Protein AF-A0A952PQS4-F1 (afdb_monomer)

Sequence (173 aa):
MRQRTNTAPTPKLMFARHRGVCKCGRGFIAGEQIEFDPISRNKRCARCIEKRLQVQPNSTNGQLLHFDSYRGVIQRLRTINSMARPLAPHVVNEYWRLMRDISTAPETSKSVKEFLETAARCCSPNGEERFAVSLSEDRDCVHCFEPQKIGEMVLMDFPNRNVHCIWCACTRL

Foldseek 3Di:
DDPDPCPQQDFDWDFACAWDAAPVRDIDGGRFIWTADPVVRGIHGPVRVVVVVVVDPDDDDDPPPDDCPLPVLLVLLVVLVPDDPPDDPVSVVSNVVSLVVLQPDQLPNPSSQVSLQVLLLVQDPVSFGWGWDFACAWDAAPPPRDIDGGRTIFTAGPDVRHTHHSCNRRDPD

Nearest PDB structures (foldseek):
  4b6d-assembly3_C  TM=8.050E-01  e=1.959E-01  Homo sapiens

Mean predicted aligned error: 16.04 Å

Secondary structure (DSSP, 8-state):
-----------EEEE-SS-EE-TTS-EE-TT-EEEE-TTT--EEEHHHHHHHHTT-------------STHHHHHHHHHHHTSPSSPPHHHHHHHHHHHHHHHTS-TT-HHHHHHHHHHHHTT-TT---EEEEE-SS-EE-TTT--EE-TT-EEEEETTT--EE-HHHHH---

pLDDT: mean 72.93, std 15.87, range [29.55, 93.19]

Radius of gyration: 21.51 Å; Cα contacts (8 Å, |Δi|>4): 234; chains: 1; bounding box: 45×48×69 Å

Structure (mmCIF, N/CA/C/O backbone):
data_AF-A0A952PQS4-F1
#
_entry.id   AF-A0A952PQS4-F1
#
loop_
_atom_site.group_PDB
_atom_site.id
_atom_site.type_symbol
_atom_site.label_atom_id
_atom_site.label_alt_id
_atom_site.label_comp_id
_atom_site.label_asym_id
_atom_site.label_entity_id
_atom_site.label_seq_id
_atom_site.pdbx_PDB_ins_code
_atom_site.Cartn_x
_atom_site.Cartn_y
_atom_site.Cartn_z
_atom_site.occupancy
_atom_site.B_iso_or_equiv
_atom_site.auth_seq_id
_atom_site.auth_comp_id
_atom_site.auth_asym_id
_atom_site.auth_atom_id
_atom_site.pdbx_PDB_model_num
ATOM 1 N N . MET A 1 1 ? -24.883 29.266 49.370 1.00 37.22 1 MET A N 1
ATOM 2 C CA . MET A 1 1 ? -25.419 28.482 48.234 1.00 37.22 1 MET A CA 1
ATOM 3 C C . MET A 1 1 ? -24.249 27.904 47.444 1.00 37.22 1 MET A C 1
ATOM 5 O O . MET A 1 1 ? -23.495 28.669 46.864 1.00 37.22 1 MET A O 1
ATOM 9 N N . ARG A 1 2 ? -24.018 26.583 47.496 1.00 35.34 2 ARG A N 1
ATOM 10 C CA . ARG A 1 2 ? -22.938 25.927 46.735 1.00 35.34 2 ARG A CA 1
ATOM 11 C C . ARG A 1 2 ? -23.455 25.604 45.332 1.00 35.34 2 ARG A C 1
ATOM 13 O O . ARG A 1 2 ? -24.282 24.709 45.186 1.00 35.34 2 ARG A O 1
ATOM 20 N N . GLN A 1 3 ? -22.989 26.333 44.319 1.00 33.66 3 GLN A N 1
ATOM 21 C CA . GLN A 1 3 ? -23.215 25.974 42.920 1.00 33.66 3 GLN A CA 1
ATOM 22 C C . GLN A 1 3 ? -22.456 24.673 42.628 1.00 33.66 3 GLN A C 1
ATOM 24 O O . GLN A 1 3 ? -21.231 24.656 42.536 1.00 33.66 3 GLN A O 1
ATOM 29 N N . ARG A 1 4 ? -23.189 23.557 42.534 1.00 35.56 4 ARG A N 1
ATOM 30 C CA . ARG A 1 4 ? -22.683 22.320 41.935 1.00 35.56 4 ARG A CA 1
ATOM 31 C C . ARG A 1 4 ? -22.551 22.576 40.438 1.00 35.56 4 ARG A C 1
ATOM 33 O O . ARG A 1 4 ? -23.548 22.583 39.721 1.00 35.56 4 ARG A O 1
ATOM 40 N N . THR A 1 5 ? -21.330 22.793 39.971 1.00 37.69 5 THR A N 1
ATOM 41 C CA . THR A 1 5 ? -20.999 22.691 38.553 1.00 37.69 5 THR A CA 1
ATOM 42 C C . THR A 1 5 ? -21.226 21.241 38.129 1.00 37.69 5 THR A C 1
ATOM 44 O O . THR A 1 5 ? -20.401 20.361 38.365 1.00 37.69 5 THR A O 1
ATOM 47 N N . ASN A 1 6 ? -22.399 20.981 37.547 1.00 40.91 6 ASN A N 1
ATOM 48 C CA . ASN A 1 6 ? -22.729 19.743 36.844 1.00 40.91 6 ASN A CA 1
ATOM 49 C C . ASN A 1 6 ? -21.802 19.627 35.624 1.00 40.91 6 ASN A C 1
ATOM 51 O O . ASN A 1 6 ? -22.162 19.963 34.500 1.00 40.91 6 ASN A O 1
ATOM 55 N N . THR A 1 7 ? -20.570 19.187 35.853 1.00 44.81 7 THR A N 1
ATOM 56 C CA . THR A 1 7 ? -19.672 18.743 34.792 1.00 44.81 7 THR A CA 1
ATOM 57 C C . THR A 1 7 ? -20.151 17.359 34.379 1.00 44.81 7 THR A C 1
ATOM 59 O O . THR A 1 7 ? -19.732 16.341 34.925 1.00 44.81 7 THR A O 1
ATOM 62 N N . ALA A 1 8 ? -21.119 17.327 33.461 1.00 49.03 8 ALA A N 1
ATOM 63 C CA . ALA A 1 8 ? -21.537 16.089 32.822 1.00 49.03 8 ALA A CA 1
ATOM 64 C C . ALA A 1 8 ? -20.279 15.387 32.271 1.00 49.03 8 ALA A C 1
ATOM 66 O O . ALA A 1 8 ? -19.501 16.035 31.563 1.00 49.03 8 ALA A O 1
ATOM 67 N N . PRO A 1 9 ? -20.035 14.108 32.613 1.00 55.12 9 PRO A N 1
ATOM 68 C CA . PRO A 1 9 ? -18.886 13.370 32.112 1.00 55.12 9 PRO A CA 1
ATOM 69 C C . PRO A 1 9 ? -18.882 13.383 30.585 1.00 55.12 9 PRO A C 1
ATOM 71 O O . PRO A 1 9 ? -19.716 12.748 29.940 1.00 55.12 9 PRO A O 1
ATOM 74 N N . THR A 1 10 ? -17.961 14.139 29.998 1.00 63.72 10 THR A N 1
ATOM 75 C CA . THR A 1 10 ? -17.822 14.209 28.550 1.00 63.72 10 THR A CA 1
ATOM 76 C C . THR A 1 10 ? -17.322 12.863 28.025 1.00 63.72 10 THR A C 1
ATOM 78 O O . THR A 1 10 ? -16.439 12.253 28.644 1.00 63.72 10 THR A O 1
ATOM 81 N N . PRO A 1 11 ? -17.875 12.369 26.902 1.00 72.06 11 PRO A N 1
ATOM 82 C CA . PRO A 1 11 ? -17.336 11.199 26.226 1.00 72.06 11 PRO A CA 1
ATOM 83 C C . PRO A 1 11 ? -15.839 11.386 25.971 1.00 72.06 11 PRO A C 1
ATOM 85 O O . PRO A 1 11 ? -15.409 12.447 25.514 1.00 72.06 11 PRO A O 1
ATOM 88 N N . LYS A 1 12 ? -15.037 10.370 26.298 1.00 79.31 12 LYS A N 1
ATOM 89 C CA . LYS A 1 12 ? -13.577 10.443 26.190 1.00 79.31 12 LYS A CA 1
ATOM 90 C C . LYS A 1 12 ? -13.098 9.629 25.002 1.00 79.31 12 LYS A C 1
ATOM 92 O O . LYS A 1 12 ? -13.438 8.452 24.875 1.00 79.31 12 LYS A O 1
ATOM 97 N N . LEU A 1 13 ? -12.267 10.245 24.168 1.00 79.50 13 LEU A N 1
ATOM 98 C CA . LEU A 1 13 ? -11.510 9.536 23.145 1.00 79.50 13 LEU A CA 1
ATOM 99 C C . LEU A 1 13 ? -10.354 8.792 23.810 1.00 79.50 13 LEU A C 1
ATOM 101 O O . LEU A 1 13 ? -9.581 9.370 24.572 1.00 79.50 13 LEU A O 1
ATOM 105 N N . MET A 1 14 ? -10.250 7.499 23.538 1.00 82.06 14 MET A N 1
ATOM 106 C CA . MET A 1 14 ? -9.201 6.635 24.065 1.00 82.06 14 MET A CA 1
ATOM 107 C C . MET A 1 14 ? -8.880 5.521 23.071 1.00 82.06 14 MET A C 1
ATOM 109 O O . MET A 1 14 ? -9.637 5.278 22.137 1.00 82.06 14 MET A O 1
ATOM 113 N N . PHE A 1 15 ? -7.784 4.802 23.291 1.00 77.75 15 PHE A N 1
ATOM 114 C CA . PHE A 1 15 ? -7.487 3.587 22.538 1.00 77.75 15 PHE A CA 1
ATOM 115 C C . PHE A 1 15 ? -8.055 2.365 23.251 1.00 77.75 15 PHE A C 1
ATOM 117 O O . PHE A 1 15 ? -7.943 2.220 24.474 1.00 77.75 15 PHE A O 1
ATOM 124 N N . ALA A 1 16 ? -8.675 1.474 22.485 1.00 74.25 16 ALA A N 1
ATOM 125 C CA . ALA A 1 16 ? -9.182 0.216 22.991 1.00 74.25 16 ALA A CA 1
ATOM 126 C C . ALA A 1 16 ? -8.011 -0.638 23.499 1.00 74.25 16 ALA A C 1
ATOM 128 O O . ALA A 1 16 ? -7.095 -0.960 22.751 1.00 74.25 16 ALA A O 1
ATOM 129 N N . ARG A 1 17 ? -8.029 -1.036 24.773 1.00 73.56 17 ARG A N 1
ATOM 130 C CA . ARG A 1 17 ? -7.013 -1.959 25.320 1.00 73.56 17 ARG A CA 1
ATOM 131 C C . ARG A 1 17 ? -7.233 -3.405 24.873 1.00 73.56 17 ARG A C 1
ATOM 133 O O . ARG A 1 17 ? -6.299 -4.194 24.829 1.00 73.56 17 ARG A O 1
ATOM 140 N N . HIS A 1 18 ? -8.475 -3.739 24.531 1.00 69.75 18 HIS A N 1
ATOM 141 C CA . HIS A 1 18 ? -8.919 -5.070 24.129 1.00 69.75 18 HIS A CA 1
ATOM 142 C C . HIS A 1 18 ? -9.927 -4.951 22.982 1.00 69.75 18 HIS A C 1
ATOM 144 O O . HIS A 1 18 ? -10.506 -3.882 22.776 1.00 69.75 18 HIS A O 1
ATOM 150 N N . ARG A 1 19 ? -10.165 -6.055 22.261 1.00 67.62 19 ARG A N 1
ATOM 151 C CA . ARG A 1 19 ? -11.234 -6.123 21.252 1.00 67.62 19 ARG A CA 1
ATOM 152 C C . ARG A 1 19 ? -12.599 -5.831 21.892 1.00 67.62 19 ARG A C 1
ATOM 154 O O . ARG A 1 19 ? -12.829 -6.162 23.055 1.00 67.62 19 ARG A O 1
ATOM 161 N N . GLY A 1 20 ? -13.508 -5.222 21.141 1.00 76.00 20 GLY A N 1
ATOM 162 C CA . GLY A 1 20 ? -14.855 -4.915 21.610 1.00 76.00 20 GLY A CA 1
ATOM 163 C C . GLY A 1 20 ? -15.821 -4.610 20.474 1.00 76.00 20 GLY A C 1
ATOM 164 O O . GLY A 1 20 ? -15.465 -4.691 19.304 1.00 76.00 20 GLY A O 1
ATOM 165 N N . VAL A 1 21 ? -17.064 -4.284 20.825 1.00 74.56 21 VAL A N 1
ATOM 166 C CA . VAL A 1 21 ? -18.132 -4.012 19.856 1.00 74.56 21 VAL A CA 1
ATOM 167 C C . VAL A 1 21 ? -18.694 -2.620 20.101 1.00 74.56 21 VAL A C 1
ATOM 169 O O . VAL A 1 21 ? -18.985 -2.230 21.233 1.00 74.56 21 VAL A O 1
ATOM 172 N N . CYS A 1 22 ? -18.777 -1.841 19.029 1.00 79.75 22 CYS A N 1
ATOM 173 C CA . CYS A 1 22 ? -19.376 -0.518 19.016 1.00 79.75 22 CYS A CA 1
ATOM 174 C C . CYS A 1 22 ? -20.895 -0.618 19.174 1.00 79.75 22 CYS A C 1
ATOM 176 O O . CYS A 1 22 ? -21.505 -1.570 18.698 1.00 79.75 22 CYS A O 1
ATOM 178 N N . LYS A 1 23 ? -21.535 0.431 19.702 1.00 76.44 23 LYS A N 1
ATOM 179 C CA . LYS A 1 23 ? -23.002 0.569 19.698 1.00 76.44 23 LYS A CA 1
ATOM 180 C C . LYS A 1 23 ? -23.653 0.357 18.315 1.00 76.44 23 LYS A C 1
ATOM 182 O O . LYS A 1 23 ? -24.801 -0.056 18.251 1.00 76.44 23 LYS A O 1
ATOM 187 N N . CYS A 1 24 ? -22.950 0.617 17.209 1.00 73.06 24 CYS A N 1
ATOM 188 C CA . CYS A 1 24 ? -23.459 0.353 15.854 1.00 73.06 24 CYS A CA 1
ATOM 189 C C . CYS A 1 24 ? -23.271 -1.095 15.364 1.00 73.06 24 CYS A C 1
ATOM 191 O O . CYS A 1 24 ? -23.469 -1.356 14.184 1.00 73.06 24 CYS A O 1
ATOM 193 N N . GLY A 1 25 ? -22.813 -2.012 16.220 1.00 67.25 25 GLY A N 1
ATOM 194 C CA . GLY A 1 25 ? -22.534 -3.406 15.864 1.00 67.25 25 GLY A CA 1
ATOM 195 C C . GLY A 1 25 ? -21.153 -3.648 15.243 1.00 67.25 25 GLY A C 1
ATOM 196 O O . GLY A 1 25 ? -20.725 -4.794 15.151 1.00 67.25 25 GLY A O 1
ATOM 197 N N . ARG A 1 26 ? -20.401 -2.601 14.867 1.00 70.44 26 ARG A N 1
ATOM 198 C CA . ARG A 1 26 ? -19.031 -2.757 14.343 1.00 70.44 26 ARG A CA 1
ATOM 199 C C . ARG A 1 26 ? -18.071 -3.227 15.441 1.00 70.44 26 ARG A C 1
ATOM 201 O O . ARG A 1 26 ? -17.921 -2.545 16.455 1.00 70.44 26 ARG A O 1
ATOM 208 N N . GLY A 1 27 ? -17.375 -4.336 15.206 1.00 59.06 27 GLY A N 1
ATOM 209 C CA . GLY A 1 27 ? -16.237 -4.753 16.024 1.00 59.06 27 GLY A CA 1
ATOM 210 C C . GLY A 1 27 ? -15.067 -3.774 15.904 1.00 59.06 27 GLY A C 1
ATOM 211 O O . GLY A 1 27 ? -14.824 -3.230 14.826 1.00 59.06 27 GLY A O 1
ATOM 212 N N . PHE A 1 28 ? -14.362 -3.546 17.007 1.00 67.62 28 PHE A N 1
ATOM 213 C CA . PHE A 1 28 ? -13.094 -2.828 17.043 1.00 67.62 28 PHE A CA 1
ATOM 214 C C . PHE A 1 28 ? -12.026 -3.657 17.766 1.00 67.62 28 PHE A C 1
ATOM 216 O O . PHE A 1 28 ? -12.343 -4.479 18.632 1.00 67.62 28 PHE A O 1
ATOM 223 N N . ILE A 1 29 ? -10.760 -3.470 17.407 1.00 66.75 29 ILE A N 1
ATOM 224 C CA . ILE A 1 29 ? -9.624 -4.223 17.952 1.00 66.75 29 ILE A CA 1
ATOM 225 C C . ILE A 1 29 ? -8.799 -3.404 18.945 1.00 66.75 29 ILE A C 1
ATOM 227 O O . ILE A 1 29 ? -8.937 -2.187 19.047 1.00 66.75 29 ILE A O 1
ATOM 231 N N . ALA A 1 30 ? -7.942 -4.085 19.711 1.00 66.25 30 ALA A N 1
ATOM 232 C CA . ALA A 1 30 ? -6.996 -3.408 20.589 1.00 66.25 30 ALA A CA 1
ATOM 233 C C . ALA A 1 30 ? -6.097 -2.465 19.771 1.00 66.25 30 ALA A C 1
ATOM 235 O O . ALA A 1 30 ? -5.614 -2.842 18.706 1.00 66.25 30 ALA A O 1
ATOM 236 N N . GLY A 1 31 ? -5.899 -1.248 20.266 1.00 62.28 31 GLY A N 1
ATOM 237 C CA . GLY A 1 31 ? -5.186 -0.179 19.573 1.00 62.28 31 GLY A CA 1
ATOM 238 C C . GLY A 1 31 ? -6.066 0.718 18.698 1.00 62.28 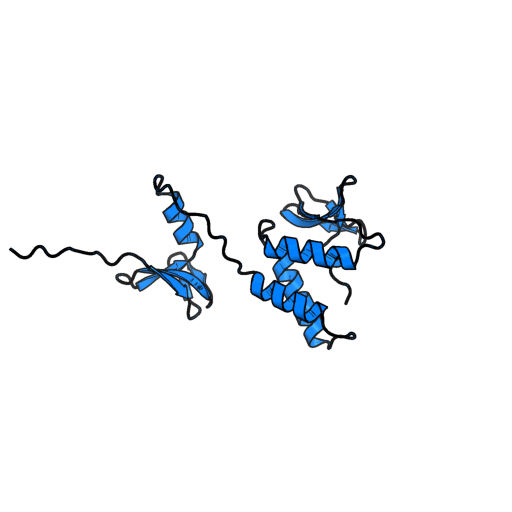31 GLY A C 1
ATOM 239 O O . GLY A 1 31 ? -5.590 1.768 18.287 1.00 62.28 31 GLY A O 1
ATOM 240 N N . GLU A 1 32 ? -7.339 0.386 18.448 1.00 64.69 32 GLU A N 1
ATOM 241 C CA . GLU A 1 32 ? -8.236 1.292 17.716 1.00 64.69 32 GLU A CA 1
ATOM 242 C C . GLU A 1 32 ? -8.765 2.417 18.609 1.00 64.69 32 GLU A C 1
ATOM 244 O O . GLU A 1 32 ? -9.088 2.211 19.784 1.00 64.69 32 GLU A O 1
ATOM 249 N N . GLN A 1 33 ? -8.877 3.619 18.039 1.00 72.06 33 GLN A N 1
ATOM 250 C CA . GLN A 1 33 ? -9.469 4.755 18.732 1.00 72.06 33 GLN A CA 1
ATOM 251 C C . GLN A 1 33 ? -10.982 4.553 18.866 1.00 72.06 33 GLN A C 1
ATOM 253 O O . GLN A 1 33 ? -11.708 4.321 17.894 1.00 72.06 33 GLN A O 1
ATOM 258 N N . ILE A 1 34 ? -11.452 4.653 20.100 1.00 82.25 34 ILE A N 1
ATOM 259 C CA . ILE A 1 34 ? -12.852 4.552 20.474 1.00 82.25 34 ILE A CA 1
ATOM 260 C C . ILE A 1 34 ? -13.235 5.756 21.322 1.00 82.25 34 ILE A C 1
ATOM 262 O O . ILE A 1 34 ? -12.432 6.305 22.074 1.00 82.25 34 ILE A O 1
ATOM 266 N N . GLU A 1 35 ? -14.496 6.145 21.239 1.00 86.44 35 GLU A N 1
ATOM 267 C CA . GLU A 1 35 ? -15.088 7.020 22.236 1.00 86.44 35 GLU A CA 1
ATOM 268 C C . GLU A 1 35 ? -15.755 6.148 23.292 1.00 86.44 35 GLU A C 1
ATOM 270 O O . GLU A 1 35 ? -16.599 5.303 22.977 1.00 86.44 35 GLU A O 1
ATOM 275 N N . PHE A 1 36 ? -15.362 6.351 24.543 1.00 83.06 36 PHE A N 1
ATOM 276 C CA . PHE A 1 36 ? -15.997 5.733 25.689 1.00 83.06 36 PHE A CA 1
ATOM 277 C C . PHE A 1 36 ? -16.846 6.769 26.413 1.00 83.06 36 PHE A C 1
ATOM 279 O O . PHE A 1 36 ? -16.350 7.804 26.863 1.00 83.06 36 PHE A O 1
ATOM 286 N N . ASP A 1 37 ? -18.132 6.467 26.534 1.00 82.50 37 ASP A N 1
ATOM 287 C CA . ASP A 1 37 ? -19.037 7.203 27.401 1.00 82.50 37 ASP A CA 1
ATOM 288 C C . ASP A 1 37 ? -19.006 6.556 28.798 1.00 82.50 37 ASP A C 1
ATOM 290 O O . ASP A 1 37 ? -19.499 5.434 28.957 1.00 82.50 37 ASP A O 1
ATOM 294 N N . PRO A 1 38 ? -18.431 7.220 29.818 1.00 74.19 38 PRO A N 1
ATOM 295 C CA . PRO A 1 38 ? -18.318 6.653 31.158 1.00 74.19 38 PRO A CA 1
ATOM 296 C C . PRO A 1 38 ? -19.667 6.493 31.871 1.00 74.19 38 PRO A C 1
ATOM 298 O O . PRO A 1 38 ? -19.744 5.704 32.812 1.00 74.19 38 PRO A O 1
ATOM 301 N N . ILE A 1 39 ? -20.722 7.186 31.426 1.00 75.31 39 ILE A N 1
ATOM 302 C CA . ILE A 1 39 ? -22.064 7.096 32.016 1.00 75.31 39 ILE A CA 1
ATOM 303 C C . ILE A 1 39 ? -22.763 5.849 31.489 1.00 75.31 39 ILE A C 1
ATOM 305 O O . ILE A 1 39 ? -23.166 4.977 32.254 1.00 75.31 39 ILE A O 1
ATOM 309 N N . SER A 1 40 ? -22.878 5.740 30.165 1.00 79.81 40 SER A N 1
ATOM 310 C CA . SER A 1 40 ? -23.607 4.634 29.538 1.00 79.81 40 SER A CA 1
ATOM 311 C C . SER A 1 40 ? -22.752 3.383 29.315 1.00 79.81 40 SER A C 1
ATOM 313 O O . SER A 1 40 ? -23.258 2.370 28.836 1.00 79.81 40 SER A O 1
ATOM 315 N N . ARG A 1 41 ? -21.448 3.459 29.621 1.00 78.75 41 ARG A N 1
ATOM 316 C CA . ARG A 1 41 ? -20.410 2.456 29.313 1.00 78.75 41 ARG A CA 1
ATOM 317 C C . ARG A 1 41 ? -20.363 2.048 27.839 1.00 78.75 41 ARG A C 1
ATOM 319 O O . ARG A 1 41 ? -19.738 1.044 27.483 1.00 78.75 41 ARG A O 1
ATOM 326 N N . ASN A 1 42 ? -21.002 2.828 26.972 1.00 81.88 42 ASN A N 1
ATOM 327 C CA . ASN A 1 42 ? -21.037 2.560 25.553 1.00 81.88 42 ASN A CA 1
ATOM 328 C C . ASN A 1 42 ? -19.700 2.919 24.927 1.00 81.88 42 ASN A C 1
ATOM 330 O O . ASN A 1 42 ? -19.063 3.919 25.263 1.00 81.88 42 ASN A O 1
ATOM 334 N N . LYS A 1 43 ? -19.312 2.092 23.965 1.00 83.25 43 LYS A N 1
ATOM 335 C CA 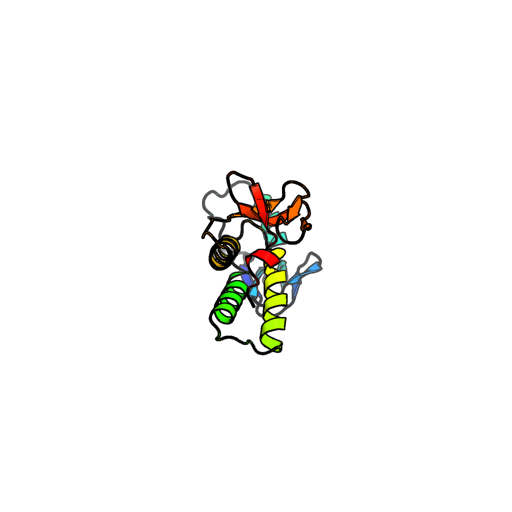. LYS A 1 43 ? -18.123 2.293 23.153 1.00 83.25 43 LYS A CA 1
ATOM 336 C C . LYS A 1 43 ? -18.590 2.625 21.747 1.00 83.25 43 LYS A C 1
ATOM 338 O O . LYS A 1 43 ? -19.462 1.945 21.197 1.00 83.25 43 LYS A O 1
ATOM 343 N N . ARG A 1 44 ? -18.046 3.686 21.166 1.00 82.81 44 ARG A N 1
ATOM 344 C CA . ARG A 1 44 ? -18.288 4.061 19.774 1.00 82.81 44 ARG A CA 1
ATOM 345 C C . ARG A 1 44 ? -16.990 3.908 18.997 1.00 82.81 44 ARG A C 1
ATOM 347 O O . ARG A 1 44 ? -15.951 4.381 19.438 1.00 82.81 44 ARG A O 1
ATOM 354 N N . CYS A 1 45 ? -17.055 3.227 17.859 1.00 77.75 45 CYS A N 1
ATOM 355 C CA . CYS A 1 45 ? -15.941 3.129 16.923 1.00 77.75 45 CYS A CA 1
ATOM 356 C C . CYS A 1 45 ? -15.712 4.471 16.221 1.00 77.75 45 CYS A C 1
ATOM 358 O O . CYS A 1 45 ? -16.637 5.283 16.130 1.00 77.75 45 CYS A O 1
ATOM 360 N N . ALA A 1 46 ? -14.519 4.645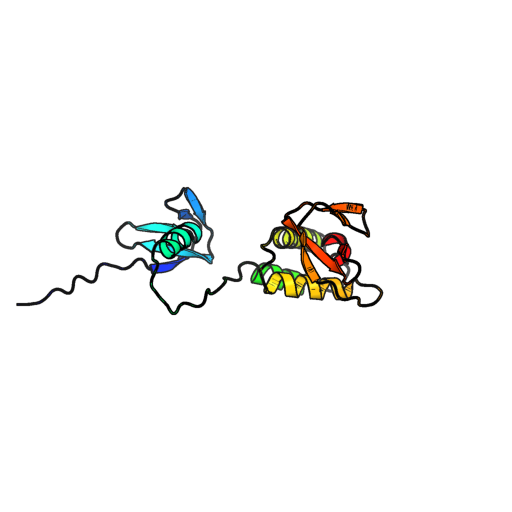 15.652 1.00 69.31 46 ALA A N 1
ATOM 361 C CA . ALA A 1 46 ? -14.120 5.829 14.889 1.00 69.31 46 ALA A CA 1
ATOM 362 C C . ALA A 1 46 ? -15.199 6.323 13.907 1.00 69.31 46 ALA A C 1
ATOM 364 O O . ALA A 1 46 ? -15.589 7.484 13.945 1.00 69.31 46 ALA A O 1
ATOM 365 N N . ARG A 1 47 ? -15.824 5.421 13.141 1.00 69.19 47 ARG A N 1
ATOM 366 C CA . ARG A 1 47 ? -16.864 5.787 12.161 1.00 69.19 47 ARG A CA 1
ATOM 367 C C . ARG A 1 47 ? -18.126 6.403 12.785 1.00 69.19 47 ARG A C 1
ATOM 369 O O . ARG A 1 47 ? -18.783 7.244 12.181 1.00 69.19 47 ARG A O 1
ATOM 376 N N . CYS A 1 48 ? -18.504 5.976 13.991 1.00 74.00 48 CYS A N 1
ATOM 377 C CA . CYS A 1 48 ? -19.628 6.572 14.724 1.00 74.00 48 CYS A CA 1
ATOM 378 C C . CYS A 1 48 ? -19.271 7.927 15.337 1.00 74.00 48 CYS A C 1
ATOM 380 O O . CYS A 1 48 ? -20.162 8.749 15.541 1.00 74.00 48 CYS A O 1
ATOM 382 N N . ILE A 1 49 ? -17.991 8.133 15.649 1.00 71.56 49 ILE A N 1
ATOM 383 C CA . ILE A 1 49 ? -17.454 9.399 16.148 1.00 71.56 49 ILE A CA 1
ATOM 384 C C . ILE A 1 49 ? -17.443 10.413 14.999 1.00 71.56 49 ILE A C 1
ATOM 386 O O . ILE A 1 49 ? -18.027 11.483 15.136 1.00 71.56 49 ILE A O 1
ATOM 390 N N . GLU A 1 50 ? -16.902 10.034 13.840 1.00 65.88 50 GLU A N 1
ATOM 391 C CA . GLU A 1 50 ? -16.872 10.841 12.611 1.00 65.88 50 GLU A CA 1
ATOM 392 C C . GLU A 1 50 ? -18.265 11.314 12.195 1.00 65.88 50 GLU A C 1
ATOM 394 O O . GLU A 1 50 ? -18.479 12.509 12.009 1.00 65.88 50 GLU A O 1
ATOM 399 N N . LYS A 1 51 ? -19.246 10.401 12.141 1.00 69.69 51 LYS A N 1
ATOM 400 C CA . LYS A 1 51 ? -20.638 10.759 11.831 1.00 69.69 51 LYS A CA 1
ATOM 401 C C . LYS A 1 51 ? -21.228 11.769 12.814 1.00 69.69 51 LYS A C 1
ATOM 403 O O . LYS A 1 51 ? -22.071 12.559 12.420 1.00 69.69 51 LYS A O 1
ATOM 408 N N . ARG A 1 52 ? -20.827 11.746 14.090 1.00 68.00 52 ARG A N 1
ATOM 409 C CA . ARG A 1 52 ? -21.301 12.729 15.077 1.00 68.00 52 ARG A CA 1
ATOM 410 C C . ARG A 1 52 ? -20.604 14.077 14.903 1.00 68.00 52 ARG A C 1
ATOM 412 O O . ARG A 1 52 ? -21.255 15.105 15.044 1.00 68.00 52 ARG A O 1
ATOM 419 N N . LEU A 1 53 ? -19.305 14.067 14.610 1.00 59.53 53 LEU A N 1
ATOM 420 C CA . LEU A 1 53 ? -18.509 15.278 14.409 1.00 59.53 53 LEU A CA 1
ATOM 421 C C . LEU A 1 53 ? -18.904 16.016 13.122 1.00 59.53 53 LEU A C 1
ATOM 423 O O . LEU A 1 53 ? -19.002 17.234 13.147 1.00 59.53 53 LEU A O 1
ATOM 427 N N . GLN A 1 54 ? -19.241 15.299 12.045 1.00 56.66 54 GLN A N 1
ATOM 428 C CA . GLN A 1 54 ? -19.764 15.898 10.806 1.00 56.66 54 GLN A CA 1
ATOM 429 C C . GLN A 1 54 ? -21.131 16.584 10.979 1.00 56.66 54 GLN A C 1
ATOM 431 O O . GLN A 1 54 ? -21.502 17.419 10.163 1.00 56.66 54 GLN A O 1
ATOM 436 N N . VAL A 1 55 ? -21.882 16.253 12.035 1.00 51.31 55 VAL A N 1
ATOM 437 C CA . VAL A 1 55 ? -23.198 16.851 12.32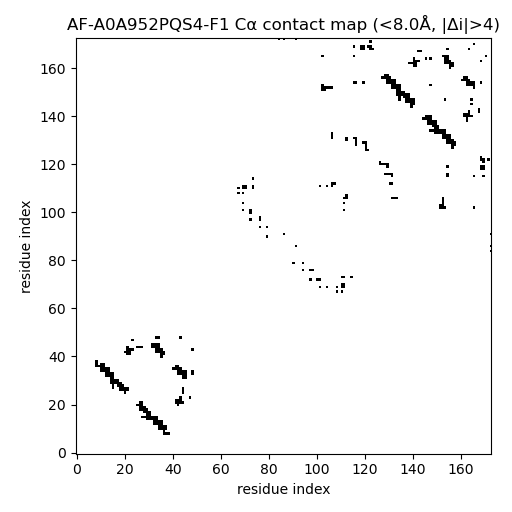9 1.00 51.31 55 VAL A CA 1
ATOM 438 C C . VAL A 1 55 ? -23.074 18.123 13.188 1.00 51.31 55 VAL A C 1
ATOM 440 O O . VAL A 1 55 ? -24.058 18.834 13.361 1.00 51.31 55 VAL A O 1
ATOM 443 N N . GLN A 1 56 ? -21.882 18.466 13.699 1.00 40.94 56 GLN A N 1
ATOM 444 C CA . GLN A 1 56 ? -21.642 19.741 14.389 1.00 40.94 56 GLN A CA 1
ATOM 445 C C . GLN A 1 56 ? -20.941 20.737 13.447 1.00 40.94 56 GLN A C 1
ATOM 447 O O . GLN A 1 56 ? -19.748 20.579 13.198 1.00 40.94 56 GLN A O 1
ATOM 452 N N . PRO A 1 57 ? -21.628 21.778 12.931 1.00 39.94 57 PRO A N 1
ATOM 453 C CA . PRO A 1 57 ? -21.079 22.596 11.848 1.00 39.94 57 PRO A CA 1
ATOM 454 C C . PRO A 1 57 ? -20.071 23.666 12.274 1.00 39.94 57 PRO A C 1
ATOM 456 O O . PRO A 1 57 ? -19.550 24.350 11.407 1.00 39.94 57 PRO A O 1
ATOM 459 N N . ASN A 1 58 ? -19.792 23.860 13.564 1.00 40.06 58 ASN A N 1
ATOM 460 C CA . ASN A 1 58 ? -18.997 25.002 14.019 1.00 40.06 58 ASN A CA 1
ATOM 461 C C . ASN A 1 58 ? -18.015 24.602 15.120 1.00 40.06 58 ASN A C 1
ATOM 463 O O . ASN A 1 58 ? -18.285 24.784 16.303 1.00 40.06 58 ASN A O 1
ATOM 467 N N . SER A 1 59 ? -16.848 24.101 14.727 1.00 33.69 59 SER A N 1
ATOM 468 C CA . SER A 1 59 ? -15.633 24.387 15.484 1.00 33.69 59 SER A CA 1
ATOM 469 C C . SER A 1 59 ? -14.445 24.392 14.533 1.00 33.69 59 SER A C 1
ATOM 471 O O . SER A 1 59 ? -13.875 23.363 14.179 1.00 33.69 59 SER A O 1
ATOM 473 N N . THR A 1 60 ? -14.094 25.598 14.104 1.00 43.75 60 THR A N 1
ATOM 474 C CA . THR A 1 60 ? -12.764 25.964 13.631 1.00 43.75 60 THR A CA 1
ATOM 475 C C . THR A 1 60 ? -11.724 25.477 14.648 1.00 43.75 60 THR A C 1
ATOM 477 O O . THR A 1 60 ? -11.947 25.563 15.856 1.00 43.75 60 THR A O 1
ATOM 480 N N . ASN A 1 61 ? -10.587 24.990 14.147 1.00 38.28 61 ASN A N 1
ATOM 481 C CA . ASN A 1 61 ? -9.435 24.443 14.880 1.00 38.28 61 ASN A CA 1
ATOM 482 C C . ASN A 1 61 ? -9.560 22.982 15.334 1.00 38.28 61 ASN A C 1
ATOM 484 O O . ASN A 1 61 ? -9.713 22.660 16.508 1.00 38.28 61 ASN A O 1
ATOM 488 N N . GLY A 1 62 ? -9.352 22.083 14.377 1.00 29.56 62 GLY A N 1
ATOM 489 C CA . GLY A 1 62 ? -8.963 20.707 14.641 1.00 29.56 62 GLY A CA 1
ATOM 490 C C . GLY A 1 62 ? -8.358 20.127 13.379 1.00 29.56 62 GLY A C 1
ATOM 491 O O . GLY A 1 62 ? -9.088 19.673 12.505 1.00 29.56 62 GLY A O 1
ATOM 492 N N . GLN A 1 63 ? -7.031 20.194 13.251 1.00 32.22 63 GLN A N 1
ATOM 493 C CA . GLN A 1 63 ? -6.311 19.420 12.245 1.00 32.22 63 GLN A CA 1
ATOM 494 C C . GLN A 1 63 ? -6.832 17.979 12.282 1.00 32.22 63 GLN A C 1
ATOM 496 O O . GLN A 1 63 ? -6.807 17.331 13.330 1.00 32.22 63 GLN A O 1
ATOM 501 N N . LEU A 1 64 ? -7.322 17.506 11.136 1.00 33.34 64 LEU A N 1
ATOM 502 C CA . LEU A 1 64 ? -7.594 16.099 10.870 1.00 33.34 64 LEU A CA 1
ATOM 503 C C . LEU A 1 64 ? -6.292 15.316 11.084 1.00 33.34 64 LEU A C 1
ATOM 505 O O . LEU A 1 64 ? -5.474 15.177 10.178 1.00 33.34 64 LEU A O 1
ATOM 509 N N . LEU A 1 65 ? -6.075 14.831 12.306 1.00 29.55 65 LEU A N 1
ATOM 510 C CA . LEU A 1 65 ? -5.013 13.883 12.611 1.00 29.55 65 LEU A CA 1
ATOM 511 C C . LEU A 1 65 ? -5.437 12.524 12.051 1.00 29.55 65 LEU A C 1
ATOM 513 O O . LEU A 1 65 ? -6.127 11.737 12.697 1.00 29.55 65 LEU A O 1
ATOM 517 N N . HIS A 1 66 ? -5.049 12.297 10.799 1.00 33.34 66 HIS A N 1
ATOM 518 C CA . HIS A 1 66 ? -5.089 11.007 10.124 1.00 33.34 66 HIS A CA 1
ATOM 519 C C . HIS A 1 66 ? -4.305 9.982 10.961 1.00 33.34 66 HIS A C 1
ATOM 521 O O . HIS A 1 66 ? -3.104 10.142 11.178 1.00 33.34 66 HIS A O 1
ATOM 527 N N . PHE A 1 67 ? -4.969 8.932 11.450 1.00 40.84 67 PHE A N 1
ATOM 528 C CA . PHE A 1 67 ? -4.306 7.861 12.194 1.00 40.84 67 PHE A CA 1
ATOM 529 C C . PHE A 1 67 ? -3.684 6.828 11.245 1.00 40.84 67 PHE A C 1
ATOM 531 O O . PHE A 1 67 ? -4.374 6.109 10.525 1.00 40.84 67 PHE A O 1
ATOM 538 N N . ASP A 1 68 ? -2.357 6.751 11.302 1.00 46.25 68 ASP A N 1
ATOM 539 C CA . ASP A 1 68 ? -1.482 5.732 10.724 1.00 46.25 68 ASP A CA 1
ATOM 540 C C . ASP A 1 68 ? -1.737 4.325 11.327 1.00 46.25 68 ASP A C 1
ATOM 542 O O . ASP A 1 68 ? -0.998 3.867 12.201 1.00 46.25 68 ASP A O 1
ATOM 546 N N . SER A 1 69 ? -2.752 3.586 10.862 1.00 57.88 69 SER A N 1
ATOM 547 C CA . SER A 1 69 ? -2.886 2.150 11.192 1.00 57.88 69 SER A CA 1
ATOM 548 C C . SER A 1 69 ? -1.904 1.275 10.398 1.00 57.88 69 SER A C 1
ATOM 550 O O . SER A 1 69 ? -1.415 0.263 10.900 1.00 57.88 69 SER A O 1
ATOM 552 N N . TYR A 1 70 ? -1.538 1.696 9.184 1.00 66.50 70 TYR A N 1
ATOM 553 C CA . TYR A 1 70 ? -0.628 0.958 8.302 1.00 66.50 70 TYR A CA 1
ATOM 554 C C . TYR A 1 70 ? 0.847 1.114 8.666 1.00 66.50 70 TYR A C 1
ATOM 556 O O . TYR A 1 70 ? 1.674 0.345 8.187 1.00 66.50 70 TYR A O 1
ATOM 564 N N . ARG A 1 71 ? 1.206 2.046 9.557 1.00 69.94 71 ARG A N 1
ATOM 565 C CA . ARG A 1 71 ? 2.608 2.290 9.927 1.00 69.94 71 ARG A CA 1
ATOM 566 C C . ARG A 1 71 ? 3.291 1.051 10.506 1.00 69.94 71 ARG A C 1
ATOM 568 O O . ARG A 1 71 ? 4.453 0.815 10.196 1.00 69.94 71 ARG A O 1
ATOM 575 N N . GLY A 1 72 ? 2.580 0.236 11.288 1.00 71.75 72 GLY A N 1
ATOM 576 C CA . GLY A 1 72 ? 3.111 -1.037 11.792 1.00 71.75 72 GLY A CA 1
ATOM 577 C C . GLY A 1 72 ? 3.343 -2.067 10.680 1.00 71.75 72 GLY A C 1
ATOM 578 O O . GLY A 1 72 ? 4.393 -2.705 10.640 1.00 71.75 72 GLY A O 1
ATOM 579 N N . VAL A 1 73 ? 2.394 -2.172 9.744 1.00 78.62 73 VAL A N 1
ATOM 580 C CA . VAL A 1 73 ? 2.477 -3.050 8.563 1.00 78.62 73 VAL A CA 1
ATOM 581 C C . VAL A 1 73 ? 3.655 -2.639 7.678 1.00 78.62 73 VAL A C 1
ATOM 583 O O . VAL A 1 73 ? 4.505 -3.464 7.356 1.00 78.62 73 VAL A O 1
ATOM 586 N N . ILE A 1 74 ? 3.772 -1.345 7.372 1.00 82.31 74 ILE A N 1
ATOM 587 C CA . ILE A 1 74 ? 4.861 -0.769 6.577 1.00 82.31 74 ILE A CA 1
ATOM 588 C C . ILE A 1 74 ? 6.208 -0.968 7.261 1.00 82.31 74 ILE A C 1
ATOM 590 O O . ILE A 1 74 ? 7.175 -1.349 6.606 1.00 82.31 74 ILE A O 1
ATOM 594 N N . GLN A 1 75 ? 6.294 -0.734 8.573 1.00 82.56 75 GLN A N 1
ATOM 595 C CA . GLN A 1 75 ? 7.544 -0.935 9.298 1.00 82.56 75 GLN A CA 1
ATOM 596 C C . GLN A 1 75 ? 7.992 -2.396 9.208 1.00 82.56 75 GLN A C 1
ATOM 598 O O . GLN A 1 75 ? 9.165 -2.654 8.945 1.00 82.56 75 GLN A O 1
ATOM 603 N N . ARG A 1 76 ? 7.061 -3.350 9.347 1.00 84.88 76 ARG A N 1
ATOM 604 C CA . ARG A 1 76 ? 7.365 -4.776 9.201 1.00 84.88 76 ARG A CA 1
ATOM 605 C C . ARG A 1 76 ? 7.786 -5.130 7.775 1.00 84.88 76 ARG A C 1
ATOM 607 O O . ARG A 1 76 ? 8.781 -5.831 7.612 1.00 84.88 76 ARG A O 1
ATOM 614 N N . LEU A 1 77 ? 7.098 -4.605 6.762 1.00 86.00 77 LEU A N 1
ATOM 615 C CA . LEU A 1 77 ? 7.469 -4.778 5.354 1.00 86.00 77 LEU A CA 1
ATOM 616 C C . LEU A 1 77 ? 8.873 -4.231 5.056 1.00 86.00 77 LEU A C 1
ATOM 618 O O . LEU A 1 77 ? 9.671 -4.914 4.419 1.00 86.00 77 LEU A O 1
ATOM 622 N N . ARG A 1 78 ? 9.223 -3.048 5.582 1.00 84.69 78 ARG A N 1
ATOM 623 C CA . ARG A 1 78 ? 10.582 -2.482 5.485 1.00 84.69 78 ARG A CA 1
ATOM 624 C C . ARG A 1 78 ? 11.619 -3.397 6.134 1.00 84.69 78 ARG A C 1
ATOM 626 O O . ARG A 1 78 ? 12.659 -3.650 5.535 1.00 84.69 78 ARG A O 1
ATOM 633 N N . THR A 1 79 ? 11.326 -3.934 7.319 1.00 85.31 79 THR A N 1
ATOM 634 C CA . THR A 1 79 ? 12.218 -4.888 7.991 1.00 85.31 79 THR A CA 1
ATOM 635 C C . THR A 1 79 ? 12.419 -6.155 7.159 1.00 85.31 79 THR A C 1
ATOM 637 O O . THR A 1 79 ? 13.559 -6.571 6.985 1.00 85.31 79 THR A O 1
ATOM 640 N N . ILE A 1 80 ? 11.357 -6.741 6.595 1.00 84.94 80 ILE A N 1
ATOM 641 C CA . ILE A 1 80 ? 11.464 -7.933 5.734 1.00 84.94 80 ILE A CA 1
ATOM 642 C C . ILE A 1 80 ? 12.271 -7.630 4.460 1.00 84.94 80 ILE A C 1
ATOM 644 O O . ILE A 1 80 ? 13.098 -8.442 4.044 1.00 84.94 80 ILE A O 1
ATOM 648 N N . ASN A 1 81 ? 12.100 -6.445 3.867 1.00 80.62 81 ASN A N 1
ATOM 649 C CA . ASN A 1 81 ? 12.888 -6.018 2.706 1.00 80.62 81 ASN A CA 1
ATOM 650 C C . ASN A 1 81 ? 14.381 -5.849 3.021 1.00 80.62 81 ASN A C 1
ATOM 652 O O . ASN A 1 81 ? 15.201 -6.070 2.138 1.00 80.62 81 ASN A O 1
ATOM 656 N N . SER A 1 82 ? 14.743 -5.503 4.260 1.00 83.94 82 SER A N 1
ATOM 657 C CA . SER A 1 82 ? 16.148 -5.409 4.689 1.00 83.94 82 SER A CA 1
ATOM 658 C C . SER A 1 82 ? 16.793 -6.744 5.081 1.00 83.94 82 SER A C 1
ATOM 660 O O . SER A 1 82 ? 17.990 -6.782 5.355 1.00 83.94 82 SER A O 1
ATOM 662 N N . MET A 1 83 ? 16.028 -7.838 5.152 1.00 83.06 83 MET A N 1
ATOM 663 C CA . MET A 1 83 ? 16.580 -9.147 5.509 1.00 83.06 83 MET A CA 1
ATOM 664 C C . MET A 1 83 ? 17.403 -9.731 4.358 1.00 83.06 83 MET A C 1
ATOM 666 O O . MET A 1 83 ? 17.016 -9.636 3.190 1.00 83.06 83 MET A O 1
ATOM 670 N N . ALA A 1 84 ? 18.504 -10.399 4.707 1.00 82.31 84 ALA A N 1
ATOM 671 C CA . ALA A 1 84 ? 19.323 -1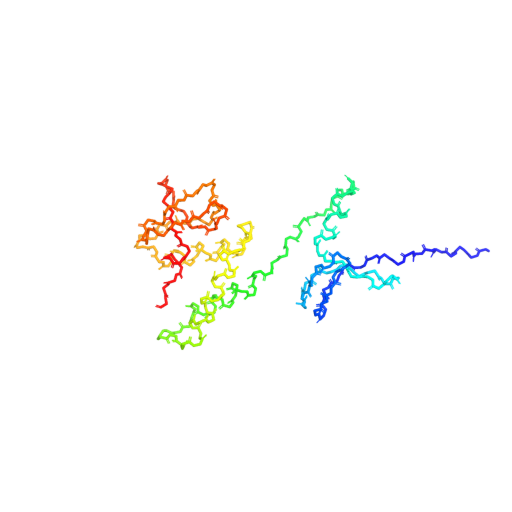1.128 3.749 1.00 82.31 84 ALA A CA 1
ATOM 672 C C . ALA A 1 84 ? 18.498 -12.211 3.035 1.00 82.31 84 ALA A C 1
ATOM 674 O O . ALA A 1 84 ? 17.659 -12.881 3.642 1.00 82.31 84 ALA A O 1
ATOM 675 N N . ARG A 1 85 ? 18.737 -12.365 1.731 1.00 81.50 85 ARG A N 1
ATOM 676 C CA . ARG A 1 85 ? 18.120 -13.409 0.909 1.00 81.50 85 ARG A CA 1
ATOM 677 C C . ARG A 1 85 ? 18.971 -14.693 0.960 1.00 81.50 85 ARG A C 1
ATOM 679 O O . ARG A 1 85 ? 20.191 -14.580 1.076 1.00 81.50 85 ARG A O 1
ATOM 686 N N . PRO A 1 86 ? 18.370 -15.892 0.836 1.00 84.12 86 PRO A N 1
ATOM 687 C CA . PRO A 1 86 ? 16.938 -16.157 0.666 1.00 84.12 86 PRO A CA 1
ATOM 688 C C . PRO A 1 86 ? 16.151 -16.016 1.979 1.00 84.12 86 PRO A C 1
ATOM 690 O O . PRO A 1 86 ? 16.654 -16.309 3.061 1.00 84.12 86 PRO A O 1
ATOM 693 N N . LEU A 1 87 ? 14.892 -15.579 1.883 1.00 78.25 87 LEU A N 1
ATOM 694 C CA . LEU A 1 87 ? 14.011 -15.494 3.049 1.00 78.25 87 LEU A CA 1
ATOM 695 C C . LEU A 1 87 ? 13.514 -16.876 3.480 1.00 78.25 87 LEU A C 1
ATOM 697 O O . LEU A 1 87 ? 13.235 -17.743 2.652 1.00 78.25 87 LEU A O 1
ATOM 701 N N . ALA A 1 88 ? 13.304 -17.049 4.786 1.00 79.38 88 ALA A N 1
ATOM 702 C CA . ALA A 1 88 ? 12.638 -18.236 5.300 1.00 79.38 88 ALA A CA 1
ATOM 703 C C . ALA A 1 88 ? 11.165 -18.295 4.820 1.00 79.38 88 ALA A C 1
ATOM 705 O O . ALA A 1 88 ? 10.496 -17.256 4.794 1.00 79.38 88 ALA A O 1
ATOM 706 N N . PRO A 1 89 ? 10.606 -19.485 4.518 1.00 80.38 89 PRO A N 1
ATOM 707 C CA . PRO A 1 89 ? 9.265 -19.613 3.927 1.00 80.38 89 PRO A CA 1
ATOM 708 C C . PRO A 1 89 ? 8.136 -18.938 4.723 1.00 80.38 89 PRO A C 1
ATOM 710 O O . PRO A 1 89 ? 7.217 -18.356 4.152 1.00 80.38 89 PRO A O 1
ATOM 713 N N . HIS A 1 90 ? 8.209 -18.963 6.055 1.00 79.50 90 HIS A N 1
ATOM 714 C CA . HIS A 1 90 ? 7.213 -18.308 6.907 1.00 79.50 90 HIS A CA 1
ATOM 715 C C . HIS A 1 90 ? 7.260 -16.774 6.800 1.00 79.50 90 HIS A C 1
ATOM 717 O O . HIS A 1 90 ? 6.216 -16.129 6.875 1.00 79.50 90 HIS A O 1
ATOM 723 N N . VAL A 1 91 ? 8.444 -16.195 6.575 1.00 76.62 91 VAL A N 1
ATOM 724 C CA . VAL A 1 91 ? 8.632 -14.751 6.362 1.00 76.62 91 VAL A CA 1
ATOM 725 C C . VAL A 1 91 ? 8.104 -14.345 4.990 1.00 76.62 91 VAL A C 1
ATOM 727 O O . VAL A 1 91 ? 7.472 -13.302 4.863 1.00 76.62 91 VAL A O 1
ATOM 730 N N . VAL A 1 92 ? 8.300 -15.193 3.977 1.00 77.38 92 VAL A N 1
ATOM 731 C CA . VAL A 1 92 ? 7.710 -15.003 2.645 1.00 77.38 92 VAL A CA 1
ATOM 732 C C . VAL A 1 92 ? 6.183 -14.955 2.742 1.00 77.38 92 VAL A C 1
ATOM 734 O O . VAL A 1 92 ? 5.564 -14.004 2.276 1.00 77.38 92 VAL A O 1
ATOM 737 N N . ASN A 1 93 ? 5.563 -15.921 3.422 1.00 80.25 93 ASN A N 1
ATOM 738 C CA . ASN A 1 93 ? 4.109 -15.937 3.618 1.00 80.25 93 ASN A CA 1
ATOM 739 C C . ASN A 1 93 ? 3.604 -14.717 4.404 1.00 80.25 93 ASN A C 1
ATOM 741 O O . ASN A 1 93 ? 2.560 -14.149 4.076 1.00 80.25 93 ASN A O 1
ATOM 745 N N . GLU A 1 94 ? 4.345 -14.294 5.432 1.00 83.69 94 GLU A N 1
ATOM 746 C CA . GLU A 1 94 ? 4.039 -13.074 6.179 1.00 83.69 94 GLU A CA 1
ATOM 747 C C . GLU A 1 94 ? 4.086 -11.841 5.270 1.00 83.69 94 GLU A C 1
ATOM 749 O O . GLU A 1 94 ? 3.161 -11.029 5.302 1.00 83.69 94 GLU A O 1
ATOM 754 N N . TYR A 1 95 ? 5.120 -11.728 4.437 1.00 85.69 95 TYR A N 1
ATOM 755 C CA . TYR A 1 95 ? 5.278 -10.646 3.475 1.00 85.69 95 TYR A CA 1
ATOM 756 C C . TYR A 1 95 ? 4.084 -10.562 2.521 1.00 85.69 95 TYR A C 1
ATOM 758 O O . TYR A 1 95 ? 3.474 -9.502 2.405 1.00 85.69 95 TYR A O 1
ATOM 766 N N . TRP A 1 96 ? 3.689 -11.681 1.906 1.00 82.25 96 TRP A N 1
ATOM 767 C CA . TRP A 1 96 ? 2.532 -11.732 1.003 1.00 82.25 96 TRP A CA 1
ATOM 768 C C . TRP A 1 96 ? 1.243 -11.262 1.676 1.00 82.25 96 TRP A C 1
ATOM 770 O O . TRP A 1 96 ? 0.462 -10.515 1.084 1.00 82.25 96 TRP A O 1
ATOM 780 N N . ARG A 1 97 ? 1.027 -11.662 2.933 1.00 83.00 97 ARG A N 1
ATOM 781 C CA . ARG A 1 97 ? -0.131 -11.215 3.711 1.00 83.00 97 ARG A CA 1
ATOM 782 C C . ARG A 1 97 ? -0.094 -9.703 3.952 1.00 83.00 97 ARG A C 1
ATOM 784 O O . ARG A 1 97 ? -1.084 -9.032 3.693 1.00 83.00 97 ARG A O 1
ATOM 791 N N . LEU A 1 98 ? 1.040 -9.169 4.405 1.00 84.81 98 LEU A N 1
ATOM 792 C CA . LEU A 1 98 ? 1.196 -7.737 4.684 1.00 84.81 98 LEU A CA 1
ATOM 793 C C . LEU A 1 98 ? 1.075 -6.883 3.410 1.00 84.81 98 LEU A C 1
ATOM 795 O O . LEU A 1 98 ? 0.510 -5.794 3.456 1.00 84.81 98 LEU A O 1
ATOM 799 N N . MET A 1 99 ? 1.553 -7.386 2.269 1.00 82.88 99 MET A N 1
ATOM 800 C CA . MET A 1 99 ? 1.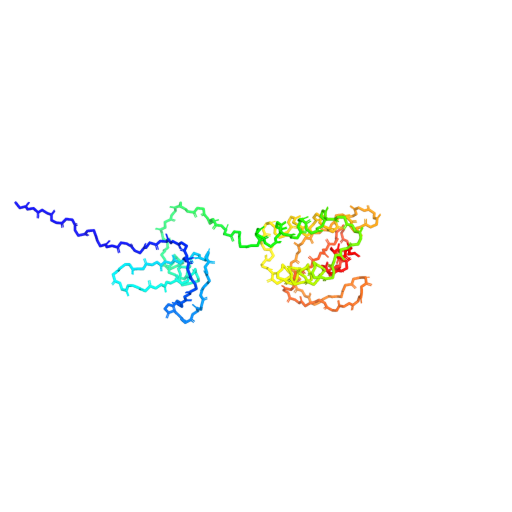397 -6.722 0.972 1.00 82.88 99 MET A CA 1
ATOM 801 C C . MET A 1 99 ? -0.072 -6.637 0.527 1.00 82.88 99 MET A C 1
ATOM 803 O O . MET A 1 99 ? -0.495 -5.622 -0.020 1.00 82.88 99 MET A O 1
ATOM 807 N N . ARG A 1 100 ? -0.881 -7.662 0.818 1.00 79.69 100 ARG A N 1
ATOM 808 C CA . ARG A 1 100 ? -2.331 -7.633 0.563 1.00 79.69 100 ARG A CA 1
ATOM 809 C C . ARG A 1 100 ? -3.058 -6.627 1.462 1.00 79.69 100 ARG A C 1
ATOM 811 O O . ARG A 1 100 ? -3.993 -5.954 1.027 1.00 79.69 100 ARG A O 1
ATOM 818 N N . ASP A 1 101 ? -2.620 -6.503 2.711 1.00 76.81 101 ASP A N 1
ATOM 819 C CA . ASP A 1 101 ? -3.191 -5.527 3.642 1.00 76.81 101 ASP A CA 1
ATOM 820 C C . ASP A 1 101 ? -2.948 -4.085 3.159 1.00 76.81 101 ASP A C 1
ATOM 822 O O . ASP A 1 101 ? -3.833 -3.242 3.294 1.00 76.81 101 ASP A O 1
ATOM 826 N N . ILE A 1 102 ? -1.788 -3.791 2.552 1.00 79.12 102 ILE A N 1
ATOM 827 C CA . ILE A 1 102 ? -1.519 -2.454 1.991 1.00 79.12 102 ILE A CA 1
ATOM 828 C C . ILE A 1 102 ? -2.173 -2.220 0.624 1.00 79.12 102 ILE A C 1
ATOM 830 O O . ILE A 1 102 ? -2.534 -1.084 0.336 1.00 79.12 102 ILE A O 1
ATOM 834 N N . SER A 1 103 ? -2.367 -3.250 -0.212 1.00 72.06 103 SER A N 1
ATOM 835 C CA . SER A 1 103 ? -3.010 -3.085 -1.531 1.00 72.06 103 SER A CA 1
ATOM 836 C C . SER A 1 103 ? -4.488 -2.708 -1.418 1.00 72.06 103 SER A C 1
ATOM 838 O O . SER A 1 103 ? -5.066 -2.131 -2.330 1.00 72.06 103 SER A O 1
ATOM 840 N N . THR A 1 104 ? -5.094 -3.032 -0.277 1.00 68.94 104 THR A N 1
ATOM 841 C CA . THR A 1 104 ? -6.470 -2.675 0.083 1.00 68.94 104 THR A CA 1
ATOM 842 C C . THR A 1 104 ? -6.541 -1.448 0.997 1.00 68.94 104 THR A C 1
ATOM 844 O O . THR A 1 104 ? -7.620 -1.087 1.472 1.00 68.94 104 THR A O 1
ATOM 847 N N . ALA A 1 105 ? -5.402 -0.799 1.269 1.00 66.12 105 ALA A N 1
ATOM 848 C CA . ALA A 1 105 ? -5.363 0.414 2.067 1.00 66.12 105 ALA A CA 1
ATOM 849 C C . ALA A 1 105 ? -5.978 1.601 1.310 1.00 66.12 105 ALA A C 1
ATOM 851 O O . ALA A 1 105 ? -5.949 1.639 0.082 1.00 66.12 105 ALA A O 1
ATOM 852 N N . PRO A 1 106 ? -6.501 2.617 2.017 1.00 62.62 106 PRO A N 1
ATOM 853 C CA . PRO A 1 106 ? -6.869 3.872 1.381 1.00 62.62 106 PRO A CA 1
ATOM 854 C C . PRO A 1 106 ? -5.641 4.498 0.718 1.00 62.62 106 PRO A C 1
ATOM 856 O O . PRO A 1 106 ? -4.618 4.693 1.381 1.00 62.62 106 PRO A O 1
ATOM 859 N N . GLU A 1 107 ? -5.757 4.877 -0.557 1.00 58.16 107 GLU A N 1
ATOM 860 C CA . GLU A 1 107 ? -4.675 5.548 -1.286 1.00 58.16 107 GLU A CA 1
ATOM 861 C C . GLU A 1 107 ? -4.132 6.765 -0.550 1.00 58.16 107 GLU A C 1
ATOM 863 O O . GLU A 1 107 ? -2.935 6.996 -0.563 1.00 58.16 107 GLU A O 1
ATOM 868 N N . THR A 1 108 ? -4.964 7.525 0.160 1.00 55.03 108 THR A N 1
ATOM 869 C CA . THR A 1 108 ? -4.554 8.760 0.839 1.00 55.03 108 THR A CA 1
ATOM 870 C C . THR A 1 108 ? -3.638 8.529 2.041 1.00 55.03 108 THR A C 1
ATOM 872 O O . THR A 1 108 ? -3.130 9.496 2.613 1.00 55.03 108 THR A O 1
ATOM 875 N N . SER A 1 109 ? -3.379 7.277 2.433 1.00 69.75 109 SER A N 1
ATOM 876 C CA . SER A 1 109 ? -2.410 6.973 3.481 1.00 69.75 109 SER A CA 1
ATOM 877 C C . SER A 1 109 ? -0.993 7.316 3.013 1.00 69.75 109 SER A C 1
ATOM 879 O O . SER A 1 109 ? -0.351 6.561 2.284 1.00 69.75 109 SER A O 1
ATOM 881 N N . LYS A 1 110 ? -0.492 8.469 3.472 1.00 74.31 110 LYS A N 1
ATOM 882 C CA . LYS A 1 110 ? 0.848 8.989 3.156 1.00 74.31 110 LYS A CA 1
ATOM 883 C C . LYS A 1 110 ? 1.944 7.936 3.343 1.00 74.31 110 LYS A C 1
ATOM 885 O O . LYS A 1 110 ? 2.789 7.770 2.473 1.00 74.31 110 LYS A O 1
ATOM 890 N N . SER A 1 111 ? 1.895 7.193 4.447 1.00 76.31 111 SER A N 1
ATOM 891 C CA . SER A 1 111 ? 2.894 6.176 4.769 1.00 76.31 111 SER A CA 1
ATOM 892 C C . SER A 1 111 ? 2.867 4.988 3.793 1.00 76.31 111 SER A C 1
ATOM 894 O O . SER A 1 111 ? 3.931 4.473 3.438 1.00 76.31 111 SER A O 1
ATOM 896 N N . VAL A 1 112 ? 1.685 4.573 3.317 1.00 79.25 112 VAL A N 1
ATOM 897 C CA . VAL A 1 112 ? 1.539 3.510 2.304 1.00 79.25 112 VAL A CA 1
ATOM 898 C C . VAL A 1 112 ? 2.069 3.981 0.955 1.00 79.25 112 VAL A C 1
ATOM 900 O O . VAL A 1 112 ? 2.864 3.262 0.350 1.00 79.25 112 VAL A O 1
ATOM 903 N N . LYS A 1 113 ? 1.704 5.199 0.524 1.00 81.31 113 LYS A N 1
ATOM 904 C CA . LYS A 1 113 ? 2.221 5.786 -0.721 1.00 81.31 113 LYS A CA 1
ATOM 905 C C . LYS A 1 113 ? 3.743 5.843 -0.719 1.00 81.31 113 LYS A C 1
ATOM 907 O O . LYS A 1 113 ? 4.375 5.255 -1.588 1.00 81.31 113 LYS A O 1
ATOM 912 N N . GLU A 1 114 ? 4.327 6.449 0.315 1.00 84.75 114 GLU A N 1
ATOM 913 C CA . GLU A 1 114 ? 5.782 6.567 0.453 1.00 84.75 114 GLU A CA 1
ATOM 914 C C . GLU A 1 114 ? 6.478 5.201 0.406 1.00 84.75 114 GLU A C 1
ATOM 916 O O . GLU A 1 114 ? 7.530 5.056 -0.219 1.00 84.75 114 GLU A O 1
ATOM 921 N N . PHE A 1 115 ? 5.911 4.182 1.061 1.00 86.12 115 PHE A N 1
ATOM 922 C CA . PHE A 1 115 ? 6.462 2.831 1.012 1.00 86.12 115 PHE A CA 1
ATOM 923 C C . PHE A 1 115 ? 6.403 2.227 -0.393 1.00 86.12 115 PHE A C 1
ATOM 925 O O . PHE A 1 115 ? 7.429 1.740 -0.864 1.00 86.12 115 PHE A O 1
ATOM 932 N N . LEU A 1 116 ? 5.239 2.254 -1.048 1.00 87.19 116 LEU A N 1
ATOM 933 C CA . LEU A 1 116 ? 5.049 1.657 -2.372 1.00 87.19 116 LEU A CA 1
ATOM 934 C C . LEU A 1 116 ? 5.937 2.325 -3.420 1.00 87.19 116 LEU A C 1
ATOM 936 O O . LEU A 1 116 ? 6.615 1.632 -4.171 1.00 87.19 116 LEU A O 1
ATOM 940 N N . GLU A 1 117 ? 6.001 3.653 -3.421 1.00 86.50 117 GLU A N 1
ATOM 941 C CA . GLU A 1 117 ? 6.841 4.423 -4.342 1.00 86.50 117 GLU A CA 1
ATOM 942 C C . GLU A 1 117 ? 8.329 4.120 -4.118 1.00 86.50 117 GLU A C 1
ATOM 944 O O . GLU A 1 117 ? 9.075 3.891 -5.071 1.00 86.50 117 GLU A O 1
ATOM 949 N N . THR A 1 118 ? 8.765 4.020 -2.856 1.00 83.31 118 THR A N 1
ATOM 950 C CA . THR A 1 118 ? 10.148 3.636 -2.526 1.00 83.31 118 THR A CA 1
ATOM 951 C C . THR A 1 118 ? 10.454 2.197 -2.953 1.00 83.31 118 THR A C 1
ATOM 953 O O . THR A 1 118 ? 11.496 1.936 -3.550 1.00 83.31 118 THR A O 1
ATOM 956 N N . ALA A 1 119 ? 9.551 1.253 -2.673 1.00 80.06 119 ALA A N 1
ATOM 957 C CA . ALA A 1 119 ? 9.726 -0.156 -3.019 1.00 80.06 119 ALA A CA 1
ATOM 958 C C . ALA A 1 119 ? 9.729 -0.379 -4.542 1.00 80.06 119 ALA A C 1
ATOM 960 O O . ALA A 1 119 ? 10.500 -1.195 -5.049 1.0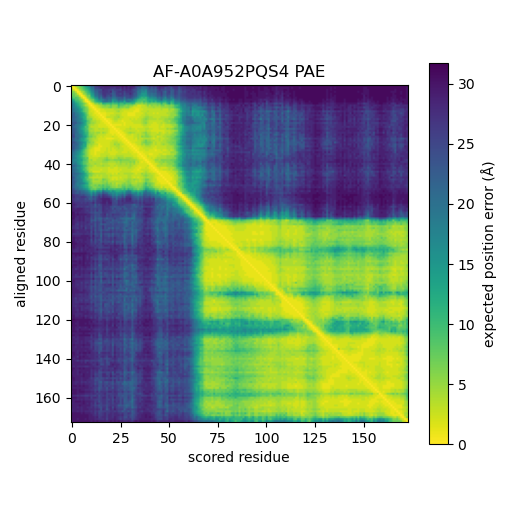0 80.06 119 ALA A O 1
ATOM 961 N N . ALA A 1 120 ? 8.912 0.381 -5.274 1.00 78.19 120 ALA A N 1
ATOM 962 C CA . ALA A 1 120 ? 8.824 0.332 -6.728 1.00 78.19 120 ALA A CA 1
ATOM 963 C C . ALA A 1 120 ? 10.107 0.803 -7.420 1.00 78.19 120 ALA A C 1
ATOM 965 O O . ALA A 1 120 ? 10.514 0.206 -8.420 1.00 78.19 120 ALA A O 1
ATOM 966 N N . ARG A 1 121 ? 10.777 1.828 -6.871 1.00 71.50 121 ARG A N 1
ATOM 967 C CA . ARG A 1 121 ? 12.065 2.327 -7.387 1.00 71.50 121 ARG A CA 1
ATOM 968 C C . ARG A 1 121 ? 13.132 1.235 -7.408 1.00 71.50 121 ARG A C 1
ATOM 970 O O . ARG A 1 121 ? 13.868 1.133 -8.381 1.00 71.50 121 ARG A O 1
ATOM 977 N N . CYS A 1 122 ? 13.171 0.365 -6.395 1.00 61.28 122 CYS A N 1
ATOM 978 C CA . CYS A 1 122 ? 14.112 -0.760 -6.350 1.00 61.28 122 CYS A CA 1
ATOM 979 C C . CYS A 1 122 ? 13.888 -1.796 -7.465 1.00 61.28 122 CYS A C 1
ATOM 981 O O . CYS A 1 122 ? 14.786 -2.592 -7.745 1.00 61.28 122 CYS A O 1
ATOM 983 N N . CYS A 1 123 ? 12.702 -1.815 -8.081 1.00 62.28 123 CYS A N 1
ATOM 984 C CA . CYS A 1 123 ? 12.318 -2.801 -9.088 1.00 62.28 123 CYS A CA 1
ATOM 985 C C . CYS A 1 123 ? 12.219 -2.226 -10.508 1.00 62.28 123 CYS A C 1
ATOM 987 O O . CYS A 1 123 ? 12.047 -2.996 -11.454 1.00 62.28 123 CYS A O 1
ATOM 989 N N . SER A 1 124 ? 12.327 -0.905 -10.669 1.00 66.38 124 SER A N 1
ATOM 990 C CA . SER A 1 124 ? 12.318 -0.244 -11.974 1.00 66.38 124 SER A CA 1
ATOM 991 C C . SER A 1 124 ? 13.674 -0.432 -12.674 1.00 66.38 124 SER A C 1
ATOM 993 O O . SER A 1 124 ? 14.688 -0.011 -12.117 1.00 66.38 124 SER A O 1
ATOM 995 N N . PRO A 1 125 ? 13.735 -1.043 -13.876 1.00 64.12 125 PRO A N 1
ATOM 996 C CA . PRO A 1 125 ? 14.991 -1.266 -14.604 1.00 64.12 125 PRO A CA 1
ATOM 997 C C . PRO A 1 125 ? 15.767 0.025 -14.889 1.00 64.12 125 PRO A C 1
ATOM 999 O O . PRO A 1 125 ? 16.993 0.017 -14.879 1.00 64.12 125 PRO A O 1
ATOM 1002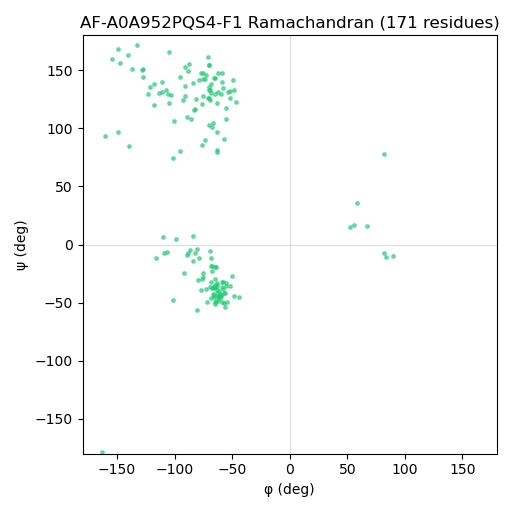 N N . ASN A 1 126 ? 15.039 1.128 -15.086 1.00 67.44 126 ASN A N 1
ATOM 1003 C CA . ASN A 1 126 ? 15.584 2.431 -15.466 1.00 67.44 126 ASN A CA 1
ATOM 1004 C C . ASN A 1 126 ? 15.484 3.473 -14.338 1.00 67.44 126 ASN A C 1
ATOM 1006 O O . ASN A 1 126 ? 15.733 4.652 -14.565 1.00 67.44 126 ASN A O 1
ATOM 1010 N N . GLY A 1 127 ? 15.060 3.070 -13.133 1.00 66.38 127 GLY A N 1
ATOM 1011 C CA . GLY A 1 127 ? 14.811 4.005 -12.031 1.00 66.38 127 GLY A CA 1
ATOM 1012 C C . GLY A 1 127 ? 13.625 4.951 -12.258 1.00 66.38 127 GLY A C 1
ATOM 1013 O O . GLY A 1 127 ? 13.508 5.943 -11.545 1.00 66.38 127 GLY A O 1
ATOM 1014 N N . GLU A 1 128 ? 12.752 4.653 -13.227 1.00 74.44 128 GLU A N 1
ATOM 1015 C CA . GLU A 1 128 ? 11.545 5.437 -13.512 1.00 74.44 128 GLU A CA 1
ATOM 1016 C C . GLU A 1 128 ? 10.697 5.616 -12.251 1.00 74.44 128 GLU A C 1
ATOM 1018 O O . GLU A 1 128 ? 10.411 4.650 -11.530 1.00 74.44 128 GLU A O 1
ATOM 1023 N N . GLU A 1 129 ? 10.301 6.864 -11.995 1.00 81.50 129 GLU A N 1
ATOM 1024 C CA . GLU A 1 129 ? 9.422 7.192 -10.885 1.00 81.50 129 GLU A CA 1
ATOM 1025 C C . GLU A 1 129 ? 8.017 6.661 -11.159 1.00 81.50 129 GLU A C 1
ATOM 1027 O O . GLU A 1 129 ? 7.400 6.941 -12.188 1.00 81.50 129 GLU A O 1
ATOM 1032 N N . ARG A 1 130 ? 7.513 5.888 -10.201 1.00 88.44 130 ARG A N 1
ATOM 1033 C CA . ARG A 1 130 ? 6.150 5.374 -10.195 1.00 88.44 130 ARG A CA 1
ATOM 1034 C C . ARG A 1 130 ? 5.437 5.933 -8.983 1.00 88.44 130 ARG A C 1
ATOM 1036 O O . ARG A 1 130 ? 6.016 5.960 -7.898 1.00 88.44 130 ARG A O 1
ATOM 1043 N N . PHE A 1 131 ? 4.192 6.336 -9.176 1.00 88.06 131 PHE A N 1
ATOM 1044 C CA . PHE A 1 131 ? 3.372 6.997 -8.168 1.00 88.06 131 PHE A CA 1
ATOM 1045 C C . PHE A 1 131 ? 2.234 6.087 -7.727 1.00 88.06 131 PHE A C 1
ATOM 1047 O O . PHE A 1 131 ? 1.624 5.412 -8.559 1.00 88.06 131 PHE A O 1
ATOM 1054 N N . ALA A 1 132 ? 1.936 6.072 -6.427 1.00 88.44 132 ALA A N 1
ATOM 1055 C CA . ALA A 1 132 ? 0.837 5.278 -5.886 1.00 88.44 132 ALA A CA 1
ATOM 1056 C C . ALA A 1 132 ? -0.506 6.016 -6.055 1.00 88.44 132 ALA A C 1
ATOM 1058 O O . ALA A 1 132 ? -0.731 7.091 -5.475 1.00 88.44 132 ALA A O 1
ATOM 1059 N N . VAL A 1 133 ? -1.408 5.427 -6.842 1.00 85.88 133 VAL A N 1
ATOM 1060 C CA . VAL A 1 133 ? -2.698 6.020 -7.236 1.00 85.88 133 VAL A CA 1
ATOM 1061 C C . VAL A 1 133 ? -3.825 4.991 -7.163 1.00 85.88 133 VAL A C 1
ATOM 1063 O O . VAL A 1 133 ? -3.582 3.805 -7.377 1.00 85.88 133 VAL A O 1
ATOM 1066 N N . SER A 1 134 ? -5.057 5.429 -6.901 1.00 84.62 134 SER A N 1
ATOM 1067 C CA . SER A 1 134 ? -6.245 4.612 -7.169 1.00 84.62 134 SER A CA 1
ATOM 1068 C C . SER A 1 134 ? -6.670 4.752 -8.613 1.00 84.62 134 SER A C 1
ATOM 1070 O O . SER A 1 134 ? -6.692 5.850 -9.174 1.00 84.62 134 SER A O 1
ATOM 1072 N N . LEU A 1 135 ? -7.051 3.631 -9.208 1.00 84.75 135 LEU A N 1
ATOM 1073 C CA . LEU A 1 135 ? -7.571 3.623 -10.562 1.00 84.75 135 LEU A CA 1
ATOM 1074 C C . LEU A 1 135 ? -8.946 4.287 -10.649 1.00 84.75 135 LEU A C 1
ATOM 1076 O O . LEU A 1 135 ? -9.855 3.978 -9.881 1.00 84.75 135 LEU A O 1
ATOM 1080 N N . SER A 1 136 ? -9.111 5.165 -11.635 1.00 85.00 136 SER A N 1
ATOM 1081 C CA . SER A 1 136 ? -10.403 5.756 -12.002 1.00 85.00 136 SER A CA 1
ATOM 1082 C C . SER A 1 136 ? -11.226 4.877 -12.948 1.00 85.00 136 SER A C 1
ATOM 1084 O O . SER A 1 136 ? -12.410 5.133 -13.130 1.00 85.00 136 SER A O 1
ATOM 1086 N N . GLU A 1 137 ? -10.609 3.867 -13.557 1.00 88.12 137 GLU A N 1
ATOM 1087 C CA . GLU A 1 137 ? -11.220 2.914 -14.485 1.00 88.12 137 GLU A CA 1
ATOM 1088 C C . GLU A 1 137 ? -10.432 1.598 -14.475 1.00 88.12 137 GLU A C 1
ATOM 1090 O O . GLU A 1 137 ? -9.269 1.579 -14.067 1.00 88.12 137 GLU A O 1
ATOM 1095 N N . ASP A 1 138 ? -11.057 0.508 -14.916 1.00 88.88 138 ASP A N 1
ATOM 1096 C CA . ASP A 1 138 ? -10.395 -0.792 -15.047 1.00 88.88 138 ASP A CA 1
ATOM 1097 C C . ASP A 1 138 ? -9.250 -0.712 -16.068 1.00 88.88 138 ASP A C 1
ATOM 1099 O O . ASP A 1 138 ? -9.438 -0.210 -17.178 1.00 88.88 138 ASP A O 1
ATOM 1103 N N . ARG A 1 139 ? -8.066 -1.221 -15.711 1.00 93.19 139 ARG A N 1
ATOM 1104 C CA . ARG A 1 139 ? -6.879 -1.236 -16.581 1.00 93.19 139 ARG A CA 1
ATOM 1105 C C . ARG A 1 139 ? -6.016 -2.460 -16.321 1.00 93.19 139 ARG A C 1
ATOM 1107 O O . ARG A 1 139 ? -6.003 -2.980 -15.214 1.00 93.19 139 ARG A O 1
ATOM 1114 N N . ASP A 1 140 ? -5.228 -2.864 -17.308 1.00 91.25 140 ASP A N 1
ATOM 1115 C CA . ASP A 1 140 ? -4.340 -4.019 -17.170 1.00 91.25 140 ASP A CA 1
ATOM 1116 C C . ASP A 1 140 ? -2.924 -3.605 -16.766 1.00 91.25 140 ASP A C 1
ATOM 1118 O O . ASP A 1 140 ? -2.397 -2.576 -17.202 1.00 91.25 140 ASP A O 1
ATOM 1122 N N . CYS A 1 141 ? -2.287 -4.432 -15.936 1.00 91.31 141 CYS A N 1
ATOM 1123 C CA . CYS A 1 141 ? -0.876 -4.269 -15.616 1.00 91.31 141 CYS A CA 1
ATOM 1124 C C . CYS A 1 141 ? -0.009 -4.482 -16.867 1.00 91.31 141 CYS A C 1
ATOM 1126 O O . CYS A 1 141 ? -0.085 -5.532 -17.499 1.00 91.31 141 CYS A O 1
ATOM 1128 N N . VAL A 1 142 ? 0.905 -3.560 -17.174 1.00 89.88 142 VAL A N 1
ATOM 1129 C CA . VAL A 1 142 ? 1.772 -3.660 -18.367 1.00 89.88 142 VAL A CA 1
ATOM 1130 C C . VAL A 1 142 ? 2.811 -4.787 -18.312 1.00 89.88 142 VAL A C 1
ATOM 1132 O O . VAL A 1 142 ? 3.457 -5.075 -19.315 1.00 89.88 142 VAL A O 1
ATOM 1135 N N . HIS A 1 143 ? 3.007 -5.414 -17.147 1.00 86.56 143 HIS A N 1
ATOM 1136 C CA . HIS A 1 143 ? 3.975 -6.501 -16.969 1.00 86.56 143 HIS A CA 1
ATOM 1137 C C . HIS A 1 143 ? 3.334 -7.890 -16.964 1.00 86.56 143 HIS A C 1
ATOM 1139 O O . HIS A 1 143 ? 3.844 -8.789 -17.625 1.00 86.56 143 HIS A O 1
ATOM 1145 N N . CYS A 1 144 ? 2.256 -8.082 -16.199 1.00 86.81 144 CYS A N 1
ATOM 1146 C CA . CYS A 1 144 ? 1.599 -9.386 -16.059 1.00 86.81 144 CYS A CA 1
ATOM 1147 C C . CYS A 1 144 ? 0.261 -9.489 -16.796 1.00 86.81 144 CYS A C 1
ATOM 1149 O O . CYS A 1 144 ? -0.312 -10.573 -16.821 1.00 86.81 144 CYS A O 1
ATOM 1151 N N . PHE A 1 145 ? -0.244 -8.389 -17.366 1.00 89.44 145 PHE A N 1
ATOM 1152 C CA . PHE A 1 145 ? -1.570 -8.299 -17.988 1.00 89.44 145 PHE A CA 1
ATOM 1153 C C . PHE A 1 145 ? -2.730 -8.694 -17.059 1.00 89.44 145 PHE A C 1
ATOM 1155 O O . PHE A 1 145 ? -3.838 -8.943 -17.525 1.00 89.44 145 PHE A O 1
ATOM 1162 N N . GLU A 1 146 ? -2.503 -8.743 -15.741 1.00 87.75 146 GLU A N 1
ATOM 1163 C CA . GLU A 1 146 ? -3.590 -8.959 -14.791 1.00 87.75 146 GLU A CA 1
ATOM 1164 C C . GLU A 1 146 ? -4.492 -7.719 -14.737 1.00 87.75 146 GLU A C 1
ATOM 1166 O O . GLU A 1 146 ? -3.978 -6.598 -14.584 1.00 87.75 146 GLU A O 1
ATOM 1171 N N . PRO A 1 147 ? -5.821 -7.908 -14.806 1.00 86.94 147 PRO A N 1
ATOM 1172 C CA . PRO A 1 147 ? -6.767 -6.809 -14.738 1.00 86.94 147 PRO A CA 1
ATOM 1173 C C . PRO A 1 147 ? -6.753 -6.191 -13.344 1.00 86.94 147 PRO A C 1
ATOM 1175 O O . PRO A 1 147 ? -6.849 -6.894 -12.338 1.00 86.94 147 PRO A O 1
ATOM 1178 N N . GLN A 1 148 ? -6.641 -4.870 -13.294 1.00 88.62 148 GLN A N 1
ATOM 1179 C CA . GLN A 1 148 ? -6.763 -4.053 -12.094 1.00 88.62 148 GLN A CA 1
ATOM 1180 C C . GLN A 1 148 ? -8.090 -3.298 -12.158 1.00 88.62 148 GLN A C 1
ATOM 1182 O O . GLN A 1 148 ? -8.452 -2.730 -13.193 1.00 88.62 148 GLN A O 1
ATOM 1187 N N . LYS A 1 149 ? -8.840 -3.320 -11.064 1.00 85.81 149 LYS A N 1
ATOM 1188 C CA . LYS A 1 149 ? -10.196 -2.776 -10.996 1.00 85.81 149 LYS A CA 1
ATOM 1189 C C . LYS A 1 149 ? -10.214 -1.317 -10.572 1.00 85.81 149 LYS A C 1
ATOM 1191 O O . LYS A 1 149 ? -9.347 -0.845 -9.839 1.00 85.81 149 LYS A O 1
ATOM 1196 N N . ILE A 1 150 ? -11.248 -0.603 -11.008 1.00 84.81 150 ILE A N 1
ATOM 1197 C CA . ILE A 1 150 ? -11.551 0.739 -10.513 1.00 84.81 150 ILE A CA 1
ATOM 1198 C C . ILE A 1 150 ? -11.529 0.776 -8.974 1.00 84.81 150 ILE A C 1
ATOM 1200 O O . ILE A 1 150 ? -12.106 -0.076 -8.296 1.00 84.81 150 ILE A O 1
ATOM 1204 N N . GLY A 1 151 ? -10.850 1.779 -8.422 1.00 78.19 151 GLY A N 1
ATOM 1205 C CA . GLY A 1 151 ? -10.650 1.960 -6.985 1.00 78.19 151 GLY A CA 1
ATOM 1206 C C . GLY A 1 151 ? -9.514 1.134 -6.374 1.00 78.19 151 GLY A C 1
ATOM 1207 O O . GLY A 1 151 ? -9.193 1.358 -5.208 1.00 78.19 151 GLY A O 1
ATOM 1208 N N . GLU A 1 152 ? -8.885 0.217 -7.115 1.00 81.19 152 GLU A N 1
ATOM 1209 C CA . GLU A 1 152 ? -7.690 -0.481 -6.636 1.00 81.19 152 GLU A CA 1
ATOM 1210 C C . GLU A 1 152 ? -6.470 0.436 -6.636 1.00 81.19 152 GLU A C 1
ATOM 1212 O O . GLU A 1 152 ? -6.307 1.296 -7.508 1.00 81.19 152 GLU A O 1
ATOM 1217 N N . MET A 1 153 ? -5.591 0.221 -5.655 1.00 84.38 153 MET A N 1
ATOM 1218 C CA . MET A 1 153 ? -4.319 0.921 -5.574 1.00 84.38 153 MET A CA 1
ATOM 1219 C C . MET A 1 153 ? -3.296 0.265 -6.497 1.00 84.38 153 MET A C 1
ATOM 1221 O O . MET A 1 153 ? -2.998 -0.924 -6.378 1.00 84.38 153 MET A O 1
ATOM 1225 N N . VAL A 1 154 ? -2.713 1.069 -7.375 1.00 88.56 154 VAL A N 1
ATOM 1226 C CA . VAL A 1 154 ? -1.693 0.649 -8.336 1.00 88.56 154 VAL A CA 1
A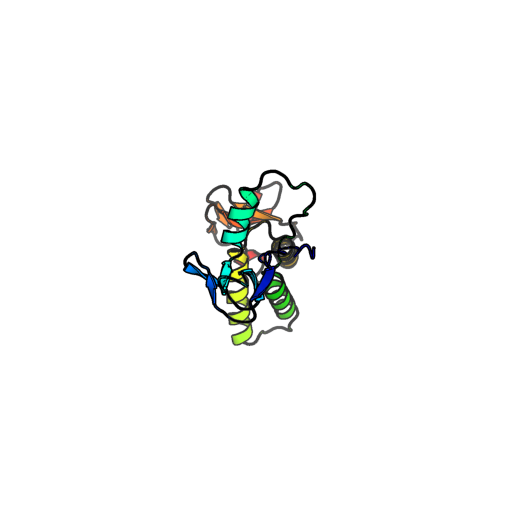TOM 1227 C C . VAL A 1 154 ? -0.515 1.615 -8.326 1.00 88.56 154 VAL A C 1
ATOM 1229 O O . VAL A 1 154 ? -0.559 2.687 -7.717 1.00 88.56 154 VAL A O 1
ATOM 1232 N N . LEU A 1 155 ? 0.547 1.235 -9.028 1.00 90.62 155 LEU A N 1
ATOM 1233 C CA . LEU A 1 155 ? 1.668 2.111 -9.330 1.00 90.62 155 LEU A CA 1
ATOM 1234 C C . LEU A 1 155 ? 1.566 2.567 -10.780 1.00 90.62 155 LEU A C 1
ATOM 1236 O O . LEU A 1 155 ? 1.412 1.743 -11.675 1.00 90.62 155 LEU A O 1
ATOM 1240 N N . MET A 1 156 ? 1.647 3.872 -11.012 1.00 90.62 156 MET A N 1
ATOM 1241 C CA . MET A 1 156 ? 1.528 4.456 -12.345 1.00 90.62 156 MET A CA 1
ATOM 1242 C C . MET A 1 156 ? 2.781 5.248 -12.706 1.00 90.62 156 MET A C 1
ATOM 1244 O O . MET A 1 156 ? 3.278 6.013 -11.878 1.00 90.62 156 MET A O 1
ATOM 1248 N N . ASP A 1 157 ? 3.283 5.068 -13.928 1.00 89.00 157 ASP A N 1
ATOM 1249 C CA . ASP A 1 157 ? 4.318 5.938 -14.491 1.00 89.00 157 ASP A CA 1
ATOM 1250 C C . ASP A 1 157 ? 3.699 7.155 -15.199 1.00 89.00 157 ASP A C 1
ATOM 1252 O O . ASP A 1 157 ? 2.547 7.143 -15.636 1.00 89.00 157 ASP A O 1
ATOM 1256 N N . PHE A 1 158 ? 4.462 8.238 -15.310 1.00 83.81 158 PHE A N 1
ATOM 1257 C CA . PHE A 1 158 ? 4.081 9.398 -16.113 1.00 83.81 158 PHE A CA 1
ATOM 1258 C C . PHE A 1 158 ? 5.220 9.745 -17.077 1.00 83.81 158 PHE A C 1
ATOM 1260 O O . PHE A 1 158 ? 6.385 9.597 -16.710 1.00 83.81 158 PHE A O 1
ATOM 1267 N N . PRO A 1 159 ? 4.909 10.210 -18.306 1.00 85.00 159 PRO A N 1
ATOM 1268 C CA . PRO A 1 159 ? 3.592 10.647 -18.789 1.00 85.00 159 PRO A CA 1
ATOM 1269 C C . PRO A 1 159 ? 2.717 9.549 -19.416 1.00 85.00 159 PRO A C 1
ATOM 1271 O O . PRO A 1 159 ? 1.545 9.811 -19.680 1.00 85.00 159 PRO A O 1
ATOM 1274 N N . ASN A 1 160 ? 3.252 8.347 -19.651 1.00 86.88 160 ASN A N 1
ATOM 1275 C CA . ASN A 1 160 ? 2.562 7.286 -20.398 1.00 86.88 160 ASN A CA 1
ATOM 1276 C C . ASN A 1 160 ? 1.330 6.728 -19.673 1.00 86.88 160 ASN A C 1
ATOM 1278 O O . ASN A 1 160 ? 0.460 6.133 -20.311 1.00 86.88 160 ASN A O 1
ATOM 1282 N N . ARG A 1 161 ? 1.224 6.953 -18.354 1.00 88.38 161 ARG A N 1
ATOM 1283 C CA . ARG A 1 161 ? 0.147 6.432 -17.509 1.00 88.38 161 ARG A CA 1
ATOM 1284 C C . ARG A 1 161 ? 0.095 4.911 -17.575 1.00 88.38 161 ARG A C 1
ATOM 1286 O O . ARG A 1 161 ? -0.997 4.344 -17.570 1.00 88.38 161 ARG A O 1
ATOM 1293 N N . ASN A 1 162 ? 1.233 4.230 -17.672 1.00 91.19 162 ASN A N 1
ATOM 1294 C CA . ASN A 1 162 ? 1.234 2.775 -17.627 1.00 91.19 162 ASN A CA 1
ATOM 1295 C C . ASN A 1 162 ? 0.885 2.316 -16.216 1.00 91.19 162 ASN A C 1
ATOM 1297 O O . ASN A 1 162 ? 1.392 2.851 -15.230 1.00 91.19 162 ASN A O 1
ATOM 1301 N N . VAL A 1 163 ? 0.007 1.322 -16.125 1.00 90.38 163 VAL A N 1
ATOM 1302 C CA . VAL A 1 163 ? -0.402 0.733 -14.852 1.00 90.38 163 VAL A CA 1
ATOM 1303 C C . VAL A 1 163 ? 0.513 -0.440 -14.540 1.00 90.38 163 VAL A C 1
ATOM 1305 O O . VAL A 1 163 ? 0.674 -1.355 -15.342 1.00 90.38 163 VAL A O 1
ATOM 1308 N N . HIS A 1 164 ? 1.090 -0.430 -13.348 1.00 90.25 164 HIS A N 1
ATOM 1309 C CA . HIS A 1 164 ? 1.870 -1.519 -12.788 1.00 90.25 164 HIS A CA 1
ATOM 1310 C C . HIS A 1 164 ? 1.155 -1.991 -11.523 1.00 90.25 164 HIS A C 1
ATOM 1312 O O . HIS A 1 164 ? 0.981 -1.223 -10.572 1.00 90.25 164 HIS A O 1
ATOM 1318 N N . CYS A 1 165 ? 0.745 -3.258 -11.485 1.00 88.25 165 CYS A N 1
ATOM 1319 C CA . CYS A 1 165 ? 0.207 -3.813 -10.251 1.00 88.25 165 CYS A CA 1
ATOM 1320 C C . CYS A 1 165 ? 1.295 -3.795 -9.164 1.00 88.25 165 CYS A C 1
ATOM 1322 O O . CYS A 1 165 ? 2.495 -3.948 -9.438 1.00 88.25 165 CYS A O 1
ATOM 1324 N N . ILE A 1 166 ? 0.870 -3.619 -7.911 1.00 86.50 166 ILE A N 1
ATOM 1325 C CA . ILE A 1 166 ? 1.773 -3.571 -6.751 1.00 86.50 166 ILE A CA 1
ATOM 1326 C C . ILE A 1 166 ? 2.647 -4.832 -6.693 1.00 86.50 166 ILE A C 1
ATOM 1328 O O . ILE A 1 166 ? 3.818 -4.763 -6.325 1.00 86.50 166 ILE A O 1
ATOM 1332 N N . TRP A 1 167 ? 2.117 -5.978 -7.123 1.00 83.69 167 TRP A N 1
ATOM 1333 C CA . TRP A 1 167 ? 2.836 -7.245 -7.104 1.00 83.69 167 TRP A CA 1
ATOM 1334 C C . TRP A 1 167 ? 4.045 -7.254 -8.041 1.00 83.69 167 TRP A C 1
ATOM 1336 O O . TRP A 1 167 ? 5.152 -7.557 -7.598 1.00 83.69 167 TRP A O 1
ATOM 1346 N N . CYS A 1 168 ? 3.882 -6.852 -9.300 1.00 81.44 168 CYS A N 1
ATOM 1347 C CA . CYS A 1 168 ? 5.003 -6.780 -10.238 1.00 81.44 168 CYS A CA 1
ATOM 1348 C C . CYS A 1 168 ? 6.058 -5.757 -9.806 1.00 81.44 168 CYS A C 1
ATOM 1350 O O . CYS A 1 168 ? 7.248 -5.953 -10.045 1.00 81.44 168 CYS A O 1
ATOM 1352 N N . ALA A 1 169 ? 5.629 -4.657 -9.190 1.00 80.31 169 ALA A N 1
ATOM 1353 C CA . ALA A 1 169 ? 6.511 -3.536 -8.902 1.00 80.31 169 ALA A CA 1
ATOM 1354 C C . ALA A 1 169 ? 7.173 -3.593 -7.518 1.00 80.31 169 ALA A C 1
ATOM 1356 O O . ALA A 1 169 ? 8.224 -2.986 -7.346 1.00 80.31 169 ALA A O 1
ATOM 1357 N N . CYS A 1 170 ? 6.599 -4.288 -6.536 1.00 75.94 170 CYS A N 1
ATOM 1358 C CA . CYS A 1 170 ? 7.113 -4.287 -5.163 1.00 75.94 170 CYS A CA 1
ATOM 1359 C C . CYS A 1 170 ? 7.605 -5.655 -4.685 1.00 75.94 170 CYS A C 1
ATOM 1361 O O . CYS A 1 170 ? 8.289 -5.716 -3.666 1.00 75.94 170 CYS A O 1
ATOM 1363 N N . THR A 1 171 ? 7.318 -6.737 -5.414 1.00 68.44 171 THR A N 1
ATOM 1364 C CA . THR A 1 171 ? 7.647 -8.102 -4.982 1.00 68.44 171 THR A CA 1
ATOM 1365 C C . THR A 1 171 ? 8.899 -8.615 -5.692 1.00 68.44 171 THR A C 1
ATOM 1367 O O . THR A 1 171 ? 8.834 -9.454 -6.585 1.00 68.44 171 THR A O 1
ATOM 1370 N N . ARG A 1 172 ? 10.073 -8.114 -5.292 1.00 60.22 172 ARG A N 1
ATOM 1371 C CA . ARG A 1 172 ? 11.354 -8.802 -5.537 1.00 60.22 172 ARG A CA 1
ATOM 1372 C C . ARG A 1 172 ? 11.700 -9.622 -4.294 1.00 60.22 172 ARG A C 1
ATOM 1374 O O . ARG A 1 172 ? 12.430 -9.162 -3.410 1.00 60.22 172 ARG A O 1
ATOM 1381 N N . LEU A 1 173 ? 11.081 -10.794 -4.171 1.00 53.59 173 LEU A N 1
ATOM 1382 C CA . LEU A 1 173 ? 11.433 -11.775 -3.141 1.00 53.59 173 LEU A CA 1
ATOM 1383 C C . LEU A 1 173 ? 12.592 -12.638 -3.621 1.00 53.59 173 LEU A C 1
ATOM 1385 O O . LEU A 1 173 ? 12.472 -13.206 -4.724 1.00 53.59 173 LEU A O 1
#

Solvent-accessible surface area (backbone atoms only — not comparable to full-atom values): 10402 Å² total; per-residue (Å²): 137,86,82,76,79,82,72,70,82,68,68,39,81,44,62,30,87,51,67,48,62,18,82,87,68,50,73,46,47,54,72,39,58,26,38,40,29,81,85,79,69,44,38,32,40,53,72,60,49,51,60,53,54,74,70,53,90,80,70,88,88,69,83,84,77,80,80,76,72,56,54,63,53,51,51,51,51,54,52,60,70,70,50,72,82,82,69,56,70,70,58,49,55,50,47,56,52,51,52,53,57,58,46,72,42,67,64,84,40,63,69,58,32,57,47,52,32,56,43,26,38,79,60,34,94,82,57,57,70,41,44,62,42,56,33,92,52,70,47,49,16,78,83,79,62,50,80,41,51,56,66,38,48,31,31,33,36,76,91,83,59,48,40,33,44,53,61,83,35,54,61,87,127